Protein AF-A0A5K1C776-F1 (afdb_monomer)

Structure (mmCIF, N/CA/C/O backbone):
data_AF-A0A5K1C776-F1
#
_entry.id   AF-A0A5K1C776-F1
#
loop_
_atom_site.group_PDB
_atom_site.id
_atom_site.type_symbol
_atom_site.label_atom_id
_atom_site.label_alt_id
_atom_site.label_comp_id
_atom_site.label_asym_id
_atom_site.label_entity_id
_atom_site.label_seq_id
_atom_site.pdbx_PDB_ins_code
_atom_site.Cartn_x
_atom_site.Cartn_y
_atom_site.Cartn_z
_atom_site.occupancy
_atom_site.B_iso_or_equiv
_atom_site.auth_seq_id
_atom_site.auth_comp_id
_atom_site.auth_asym_id
_atom_site.auth_atom_id
_atom_site.pdbx_PDB_model_num
ATOM 1 N N . MET A 1 1 ? -10.148 6.622 -5.118 1.00 49.38 1 MET A N 1
ATOM 2 C CA . MET A 1 1 ? -11.096 5.834 -4.305 1.00 49.38 1 MET A CA 1
ATOM 3 C C . MET A 1 1 ? -10.811 6.193 -2.865 1.00 49.38 1 MET A C 1
ATOM 5 O O . MET A 1 1 ? -9.660 6.101 -2.469 1.00 49.38 1 MET A O 1
ATOM 9 N N . VAL A 1 2 ? -11.786 6.745 -2.152 1.00 51.12 2 VAL A N 1
ATOM 10 C CA . VAL A 1 2 ? -11.623 7.136 -0.744 1.00 51.12 2 VAL A CA 1
ATOM 11 C C . VAL A 1 2 ? -12.166 5.987 0.100 1.00 51.12 2 VAL A C 1
ATOM 13 O O . VAL A 1 2 ? -13.184 5.416 -0.289 1.00 51.12 2 VAL A O 1
ATOM 16 N N . PHE A 1 3 ? -11.492 5.634 1.201 1.00 60.88 3 PHE A N 1
ATOM 17 C CA . PHE A 1 3 ? -12.040 4.720 2.209 1.00 60.88 3 PHE A CA 1
ATOM 18 C C . PHE A 1 3 ? -13.455 5.167 2.571 1.00 60.88 3 PHE A C 1
ATOM 20 O O . PHE A 1 3 ? -13.646 6.309 2.998 1.00 60.88 3 PHE A O 1
ATOM 27 N N . ASP A 1 4 ? -14.437 4.284 2.422 1.00 61.31 4 ASP A N 1
ATOM 28 C CA . ASP A 1 4 ? -15.751 4.560 2.980 1.00 61.31 4 ASP A CA 1
ATOM 29 C C . ASP A 1 4 ? -15.738 4.242 4.479 1.00 61.31 4 ASP A C 1
ATOM 31 O O . ASP A 1 4 ? -15.121 3.265 4.930 1.00 61.31 4 ASP A O 1
ATOM 35 N N . LYS A 1 5 ? -16.382 5.096 5.273 1.00 56.44 5 LYS A N 1
ATOM 36 C CA . LYS A 1 5 ? -16.305 5.061 6.737 1.00 56.44 5 LYS A CA 1
ATOM 37 C C . LYS A 1 5 ? -17.144 3.881 7.254 1.00 56.44 5 LYS A C 1
ATOM 39 O O . LYS A 1 5 ? -18.325 4.033 7.537 1.00 56.44 5 LYS A O 1
ATOM 44 N N . GLY A 1 6 ? -16.528 2.702 7.343 1.00 65.62 6 GLY A N 1
ATOM 45 C CA . GLY A 1 6 ? -17.178 1.437 7.725 1.00 65.62 6 GLY A CA 1
ATOM 46 C C . GLY A 1 6 ? -16.629 0.191 7.019 1.00 65.62 6 GLY A C 1
ATOM 47 O O . GLY A 1 6 ? -17.038 -0.916 7.351 1.00 65.62 6 GLY A O 1
ATOM 48 N N . THR A 1 7 ? -15.710 0.363 6.068 1.00 78.75 7 THR A N 1
ATOM 49 C CA . THR A 1 7 ? -15.030 -0.736 5.364 1.00 78.75 7 THR A CA 1
ATOM 50 C C . THR A 1 7 ? -13.833 -1.226 6.185 1.00 78.75 7 THR A C 1
ATOM 52 O O . THR A 1 7 ? -13.157 -0.400 6.796 1.00 78.75 7 THR A O 1
ATOM 55 N N . SER A 1 8 ? -13.563 -2.534 6.229 1.00 89.56 8 SER A N 1
ATOM 56 C CA . SER A 1 8 ? -12.359 -3.054 6.899 1.00 89.56 8 SER A CA 1
ATOM 57 C C . SER A 1 8 ? -11.095 -2.778 6.075 1.00 89.56 8 SER A C 1
ATOM 59 O O . SER A 1 8 ? -11.164 -2.590 4.855 1.00 89.56 8 SER A O 1
ATOM 61 N N . VAL A 1 9 ? -9.920 -2.783 6.710 1.00 91.81 9 VAL A N 1
ATOM 62 C CA . VAL A 1 9 ? -8.630 -2.686 5.996 1.00 91.81 9 VAL A CA 1
ATOM 63 C C . VAL A 1 9 ? -8.488 -3.805 4.959 1.00 91.81 9 VAL A C 1
ATOM 65 O O . VAL A 1 9 ? -7.987 -3.552 3.862 1.00 91.81 9 VAL A O 1
ATOM 68 N N . VAL A 1 10 ? -8.978 -5.007 5.277 1.00 93.06 10 VAL A N 1
ATOM 69 C CA . VAL A 1 10 ? -8.993 -6.174 4.380 1.00 93.06 10 VAL A CA 1
ATOM 70 C C . VAL A 1 10 ? -9.792 -5.877 3.110 1.00 93.06 10 VAL A C 1
ATOM 72 O O . VAL A 1 10 ? -9.282 -6.049 2.003 1.00 93.06 10 VAL A O 1
ATOM 75 N N . ASP A 1 11 ? -11.027 -5.393 3.258 1.00 92.19 11 ASP A N 1
ATOM 76 C CA . ASP A 1 11 ? -11.922 -5.112 2.129 1.00 92.19 11 ASP A CA 1
ATOM 77 C C . ASP A 1 11 ? -11.371 -3.986 1.246 1.00 92.19 11 ASP A C 1
ATOM 79 O O . ASP A 1 11 ? -11.383 -4.076 0.015 1.00 92.19 11 ASP A O 1
ATOM 83 N N . TYR A 1 12 ? -10.835 -2.933 1.869 1.00 92.06 12 TYR A N 1
ATOM 84 C CA . TYR A 1 12 ? -10.211 -1.828 1.149 1.00 92.06 12 TYR A CA 1
ATOM 85 C C . TYR A 1 12 ? -8.981 -2.280 0.356 1.00 92.06 12 TYR A C 1
ATOM 87 O O . TYR A 1 12 ? -8.850 -1.954 -0.828 1.00 92.06 12 TYR A O 1
ATOM 95 N N . TYR A 1 13 ? -8.091 -3.052 0.984 1.00 93.75 13 TYR A N 1
ATOM 96 C CA . TYR A 1 13 ? -6.913 -3.586 0.311 1.00 93.75 13 TYR A CA 1
ATOM 97 C C . TYR A 1 13 ? -7.298 -4.532 -0.829 1.00 93.75 13 TYR A C 1
ATOM 99 O O . TYR A 1 13 ? -6.739 -4.436 -1.920 1.00 93.75 13 TYR A O 1
ATOM 107 N N . GLY A 1 14 ? -8.301 -5.389 -0.618 1.00 93.81 14 GLY A N 1
ATOM 108 C CA . GLY A 1 14 ? -8.837 -6.274 -1.649 1.00 93.81 14 GLY A CA 1
ATOM 109 C C . GLY A 1 14 ? -9.366 -5.510 -2.866 1.00 93.81 14 GLY A C 1
ATOM 110 O O . GLY A 1 14 ? -9.043 -5.862 -4.002 1.00 93.81 14 GLY A O 1
ATOM 111 N N . ALA A 1 15 ? -10.111 -4.423 -2.647 1.00 92.75 15 ALA A N 1
ATOM 112 C CA . ALA A 1 15 ? -10.618 -3.577 -3.727 1.00 92.75 15 ALA A CA 1
ATOM 113 C C . ALA A 1 15 ? -9.491 -2.897 -4.524 1.00 92.75 15 ALA A C 1
ATOM 115 O O . ALA A 1 15 ? -9.550 -2.842 -5.755 1.00 92.75 15 ALA A O 1
ATOM 116 N N . LEU A 1 16 ? -8.451 -2.404 -3.844 1.00 93.12 16 LEU A N 1
ATOM 117 C CA . LEU A 1 16 ? -7.270 -1.846 -4.506 1.00 93.12 16 LEU A CA 1
ATOM 118 C C . LEU A 1 16 ? -6.499 -2.904 -5.294 1.00 93.12 16 LEU A C 1
ATOM 120 O O . LEU A 1 16 ? -6.122 -2.653 -6.436 1.00 93.12 16 LEU A O 1
ATOM 124 N N . LYS A 1 17 ? -6.318 -4.094 -4.719 1.00 93.06 17 LYS A N 1
ATOM 125 C CA . LYS A 1 17 ? -5.621 -5.199 -5.372 1.00 93.06 17 LYS A CA 1
ATOM 126 C C . LYS A 1 17 ? -6.317 -5.621 -6.662 1.00 93.06 17 LYS A C 1
ATOM 128 O O . LYS A 1 17 ? -5.658 -5.693 -7.692 1.00 93.06 17 LYS A O 1
ATOM 133 N N . ALA A 1 18 ? -7.641 -5.778 -6.638 1.00 93.44 18 ALA A N 1
ATOM 134 C CA . ALA A 1 18 ? -8.424 -6.063 -7.840 1.00 93.44 18 ALA A CA 1
ATOM 135 C C . ALA A 1 1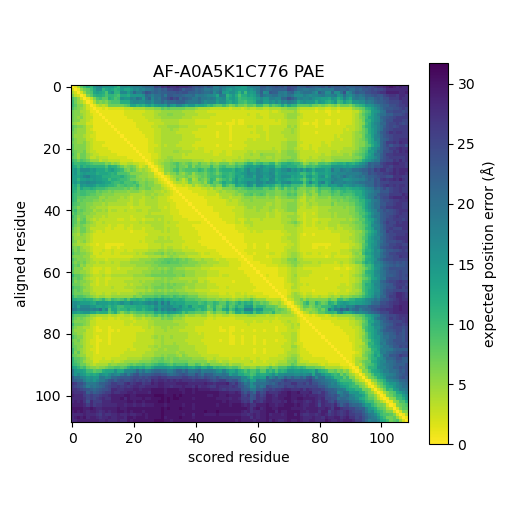8 ? -8.245 -4.983 -8.925 1.00 93.44 18 ALA A C 1
ATOM 137 O O . ALA A 1 18 ? -8.173 -5.293 -10.112 1.00 93.44 18 ALA A O 1
ATOM 138 N N . LYS A 1 19 ? -8.133 -3.706 -8.531 1.00 92.44 19 LYS A N 1
ATOM 139 C CA . LYS A 1 19 ? -7.875 -2.604 -9.471 1.00 92.44 19 LYS A CA 1
ATOM 140 C C . LYS A 1 19 ? -6.465 -2.635 -10.050 1.00 92.44 19 LYS A C 1
ATOM 142 O O . LYS A 1 19 ? -6.299 -2.343 -11.230 1.00 92.44 19 LYS A O 1
ATOM 147 N N . TRP A 1 20 ? -5.459 -2.980 -9.254 1.00 92.75 20 TRP A N 1
ATOM 148 C CA . TRP A 1 20 ? -4.098 -3.156 -9.759 1.00 92.75 20 TRP A CA 1
ATOM 149 C C . TRP A 1 20 ? -3.985 -4.360 -10.687 1.00 92.75 20 TRP A C 1
ATOM 151 O O . TRP A 1 20 ? -3.342 -4.243 -11.718 1.00 92.75 20 TRP A O 1
ATOM 161 N N . GLU A 1 21 ? -4.662 -5.467 -10.382 1.00 92.31 21 GLU A N 1
ATOM 162 C CA . GLU A 1 21 ? -4.723 -6.640 -11.262 1.00 92.31 21 GLU A CA 1
ATOM 163 C C . GLU A 1 21 ? -5.376 -6.302 -12.613 1.00 92.31 21 GLU A C 1
ATOM 165 O O . GLU A 1 21 ? -4.886 -6.726 -13.656 1.00 92.31 21 GLU A O 1
ATOM 170 N N . GLU A 1 22 ? -6.437 -5.487 -12.617 1.00 92.81 22 GLU A N 1
ATOM 171 C CA . GLU A 1 22 ? -7.063 -4.967 -13.842 1.00 92.81 22 GLU A CA 1
ATOM 172 C C . GLU A 1 22 ? -6.095 -4.075 -14.644 1.00 92.81 22 GLU A C 1
ATOM 174 O O . GLU A 1 22 ? -5.988 -4.216 -15.862 1.00 92.81 22 GLU A O 1
ATOM 179 N N . LEU A 1 23 ? -5.350 -3.186 -13.975 1.00 89.94 23 LEU A N 1
ATOM 180 C CA . LEU A 1 23 ? -4.330 -2.348 -14.620 1.00 89.94 23 LEU A CA 1
ATOM 181 C C . LEU A 1 23 ? -3.184 -3.182 -15.202 1.00 89.94 23 LEU A C 1
ATOM 183 O O . LEU A 1 23 ? -2.774 -2.945 -16.335 1.00 89.94 23 LEU A O 1
ATOM 187 N N . ASP A 1 24 ? -2.702 -4.166 -14.445 1.00 89.38 24 ASP A N 1
ATOM 188 C CA . ASP A 1 24 ? -1.628 -5.069 -14.854 1.00 89.38 24 ASP A CA 1
ATOM 189 C C . ASP A 1 24 ? -2.059 -5.922 -16.055 1.00 89.38 24 ASP A C 1
ATOM 191 O O . ASP A 1 24 ? -1.271 -6.124 -16.977 1.00 89.38 24 ASP A O 1
ATOM 195 N N . TYR A 1 25 ? -3.324 -6.355 -16.097 1.00 88.56 25 TYR A N 1
ATOM 196 C CA . TYR A 1 25 ? -3.894 -7.095 -17.226 1.00 88.56 25 TYR A CA 1
ATOM 197 C C . TYR A 1 25 ? -3.940 -6.277 -18.524 1.00 88.56 25 TYR A C 1
ATOM 199 O O . TYR A 1 25 ? -3.755 -6.830 -19.606 1.00 88.56 25 TYR A O 1
ATOM 207 N N . HIS A 1 26 ? -4.185 -4.968 -18.430 1.00 85.12 26 HIS A N 1
ATOM 208 C CA . HIS A 1 26 ? -4.256 -4.068 -19.586 1.00 85.12 26 HIS A CA 1
ATOM 209 C C . HIS A 1 26 ? -2.914 -3.406 -19.945 1.00 85.12 26 HIS A C 1
ATOM 211 O O . HIS A 1 26 ? -2.853 -2.601 -20.879 1.00 85.12 26 HIS A O 1
ATOM 217 N N . SER A 1 27 ? -1.842 -3.713 -19.213 1.00 81.88 27 SER A N 1
ATOM 218 C CA . SER A 1 27 ? -0.529 -3.101 -19.404 1.00 81.88 27 SER A CA 1
ATOM 219 C C . SER A 1 27 ? 0.271 -3.811 -20.500 1.00 81.88 27 SER A C 1
ATOM 221 O O . SER A 1 27 ? 1.095 -4.683 -20.235 1.00 81.88 27 SER A O 1
ATOM 223 N N . ASP A 1 28 ? 0.070 -3.395 -21.750 1.00 74.00 28 ASP A N 1
ATOM 224 C CA . ASP A 1 28 ? 0.849 -3.863 -22.906 1.00 74.00 28 ASP A CA 1
ATOM 225 C C . ASP A 1 28 ? 2.025 -2.917 -23.211 1.00 74.00 28 ASP A C 1
ATOM 227 O O . ASP A 1 28 ? 2.153 -2.406 -24.325 1.00 74.00 28 ASP A O 1
ATOM 231 N N . ILE A 1 29 ? 2.880 -2.620 -22.224 1.00 79.44 29 ILE A N 1
ATOM 232 C CA . ILE A 1 29 ? 4.036 -1.728 -22.433 1.00 79.44 29 ILE A CA 1
ATOM 233 C C . ILE A 1 29 ? 5.208 -2.530 -23.032 1.00 79.44 29 ILE A C 1
ATOM 235 O O . ILE A 1 29 ? 5.794 -3.363 -22.333 1.00 79.44 29 ILE A O 1
ATOM 239 N N . PRO A 1 30 ? 5.607 -2.290 -24.299 1.00 78.38 30 PRO A N 1
ATOM 240 C CA . PRO A 1 30 ? 6.785 -2.931 -24.869 1.00 78.38 30 PRO A CA 1
ATOM 241 C C . PRO A 1 30 ? 8.060 -2.308 -24.282 1.00 78.38 30 PRO A C 1
ATOM 243 O O . PRO A 1 30 ? 8.410 -1.164 -24.572 1.00 78.38 30 PRO A O 1
ATOM 246 N N . TRP A 1 31 ?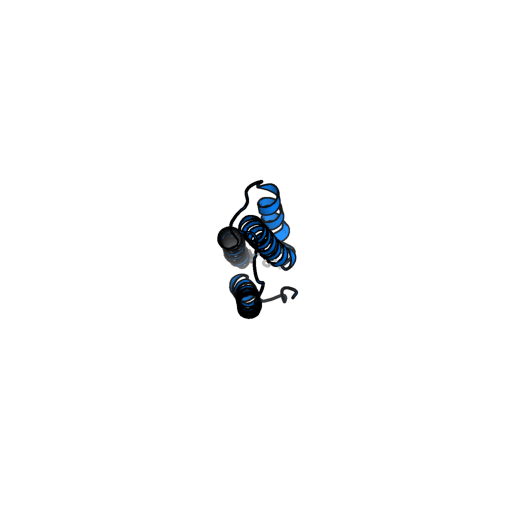 8.778 -3.074 -23.461 1.00 82.31 31 TRP A N 1
ATOM 247 C CA . TRP A 1 31 ? 10.051 -2.653 -22.874 1.00 82.31 31 TRP A CA 1
ATOM 248 C C . TRP A 1 31 ? 11.222 -2.965 -23.809 1.00 82.31 31 TRP A C 1
ATOM 250 O O . TRP A 1 31 ? 11.452 -4.115 -24.178 1.00 82.31 31 TRP A O 1
ATOM 260 N N . HIS A 1 32 ? 12.006 -1.944 -24.158 1.00 82.88 32 HIS A N 1
ATOM 261 C CA . HIS A 1 32 ? 13.237 -2.103 -24.945 1.00 82.88 32 HIS A CA 1
ATOM 262 C C . HIS A 1 32 ? 14.504 -2.184 -24.077 1.00 82.88 32 HIS A C 1
ATOM 264 O O . HIS A 1 32 ? 15.554 -2.608 -24.556 1.00 82.88 32 HIS A O 1
ATOM 270 N N . CYS A 1 33 ? 14.402 -1.792 -22.804 1.00 90.06 33 CYS A N 1
ATOM 271 C CA . CYS A 1 33 ? 15.500 -1.696 -21.851 1.00 90.06 33 CYS A CA 1
ATOM 272 C C . CYS A 1 33 ? 15.085 -2.339 -20.511 1.00 90.06 33 CYS A C 1
ATOM 274 O O . CYS A 1 33 ? 14.132 -1.864 -19.885 1.00 90.06 33 CYS A O 1
ATOM 276 N N . PRO A 1 34 ? 15.777 -3.394 -20.038 1.00 87.62 34 PRO A N 1
ATOM 277 C CA . PRO A 1 34 ? 15.464 -4.044 -18.762 1.00 87.62 34 PRO A CA 1
ATOM 278 C C . PRO A 1 34 ? 15.590 -3.116 -17.545 1.00 87.62 34 PRO A C 1
ATOM 280 O O . PRO A 1 34 ? 14.866 -3.273 -16.565 1.00 87.62 34 PRO A O 1
ATOM 283 N N . GLN A 1 35 ? 16.502 -2.141 -17.596 1.00 91.19 35 GLN A N 1
ATOM 284 C CA . GLN A 1 35 ? 16.687 -1.156 -16.530 1.00 91.19 35 GLN A CA 1
ATOM 285 C C . GLN A 1 35 ? 15.473 -0.228 -16.408 1.00 91.19 35 GLN A C 1
ATOM 287 O O . GLN A 1 35 ? 15.017 0.029 -15.295 1.00 91.19 35 GLN A O 1
ATOM 292 N N . ASP A 1 36 ? 14.917 0.219 -17.535 1.00 88.50 36 ASP A N 1
ATOM 293 C CA . ASP A 1 36 ? 13.731 1.084 -17.547 1.00 88.50 36 ASP A CA 1
ATOM 294 C C . ASP A 1 36 ? 12.497 0.323 -17.053 1.00 88.50 36 ASP A C 1
ATOM 296 O O 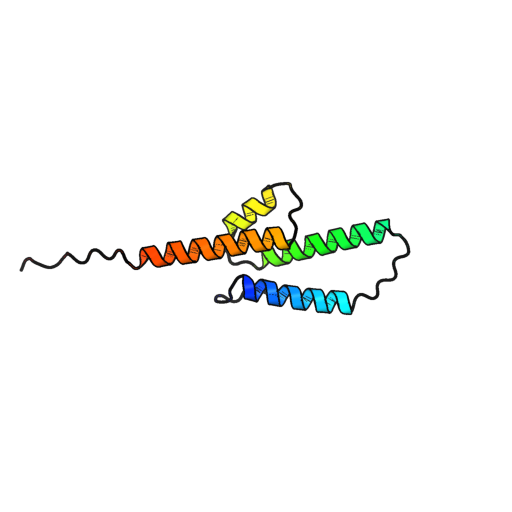. ASP A 1 36 ? 11.704 0.859 -16.280 1.00 88.50 36 ASP A O 1
ATOM 300 N N . GLN A 1 37 ? 12.384 -0.959 -17.417 1.00 88.62 37 GLN A N 1
ATOM 301 C CA . GLN A 1 37 ? 11.346 -1.843 -16.890 1.00 88.62 37 GLN A CA 1
ATOM 302 C C . GLN A 1 37 ? 11.445 -1.975 -15.364 1.00 88.62 37 GLN A C 1
ATOM 304 O O . GLN A 1 37 ? 10.441 -1.836 -14.667 1.00 88.62 37 GLN A O 1
ATOM 309 N N . ALA A 1 38 ? 12.645 -2.217 -14.827 1.00 88.75 38 ALA A N 1
ATOM 310 C CA . ALA A 1 38 ? 12.850 -2.334 -13.385 1.00 88.75 38 ALA A CA 1
ATOM 311 C C . ALA A 1 38 ? 12.522 -1.025 -12.645 1.00 88.75 38 ALA A C 1
ATOM 313 O O . ALA A 1 38 ? 11.893 -1.059 -11.587 1.00 88.75 38 ALA A O 1
ATOM 314 N N . LEU A 1 39 ? 12.899 0.125 -13.215 1.00 89.06 39 LEU A N 1
ATOM 315 C CA . LEU A 1 39 ? 12.574 1.435 -12.652 1.00 89.06 39 LEU A CA 1
ATOM 316 C C . LEU A 1 39 ? 11.062 1.684 -12.641 1.00 89.06 39 LEU A C 1
ATOM 318 O O . LEU A 1 39 ? 10.530 2.131 -11.627 1.00 89.06 39 LEU A O 1
ATOM 322 N N . HIS A 1 40 ? 10.368 1.360 -13.733 1.00 88.62 40 HIS A N 1
ATOM 323 C CA . HIS A 1 40 ? 8.917 1.492 -13.813 1.00 88.62 40 HIS A CA 1
ATOM 324 C C . HIS A 1 40 ? 8.208 0.595 -12.794 1.00 88.62 40 HIS A C 1
ATOM 326 O O . HIS A 1 40 ? 7.328 1.059 -12.078 1.00 88.62 40 HIS A O 1
ATOM 332 N N . VAL A 1 41 ? 8.618 -0.672 -12.670 1.00 87.44 41 VAL A N 1
ATOM 333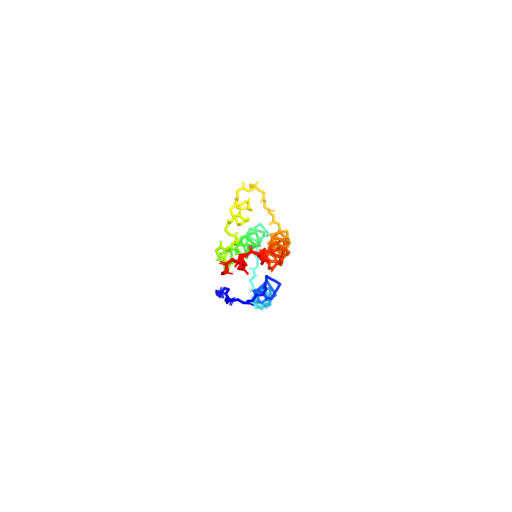 C CA . VAL A 1 41 ? 8.063 -1.590 -11.661 1.00 87.44 41 VAL A CA 1
ATOM 334 C C . VAL A 1 41 ? 8.274 -1.043 -10.247 1.00 87.44 41 VAL A C 1
ATOM 336 O O . VAL A 1 41 ? 7.351 -1.086 -9.436 1.00 87.44 41 VAL A O 1
ATOM 339 N N . ALA A 1 42 ? 9.448 -0.479 -9.952 1.00 88.06 42 ALA A N 1
ATOM 340 C CA . ALA A 1 42 ? 9.720 0.140 -8.656 1.00 88.06 42 ALA A CA 1
ATOM 341 C C . ALA A 1 42 ? 8.844 1.382 -8.397 1.00 88.06 42 ALA A C 1
ATOM 343 O O . ALA A 1 42 ? 8.346 1.558 -7.285 1.00 88.06 42 ALA A O 1
ATOM 344 N N . GLN A 1 43 ? 8.625 2.224 -9.410 1.00 88.50 43 GLN A N 1
ATOM 345 C CA . GLN A 1 43 ? 7.750 3.398 -9.314 1.00 88.50 43 GLN A CA 1
ATOM 346 C C . GLN A 1 43 ? 6.285 3.007 -9.124 1.00 88.50 43 GLN A C 1
ATOM 348 O O . GLN A 1 43 ? 5.623 3.540 -8.238 1.00 88.50 43 GLN A O 1
ATOM 353 N N . GLU A 1 44 ? 5.788 2.046 -9.900 1.00 89.69 44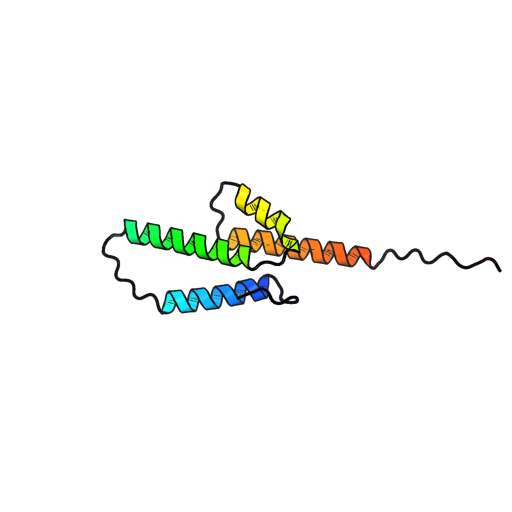 GLU A N 1
ATOM 354 C CA . GLU A 1 44 ? 4.429 1.527 -9.756 1.00 89.69 44 GLU A CA 1
ATOM 355 C C . GLU A 1 44 ? 4.212 0.936 -8.372 1.00 89.69 44 GLU A C 1
ATOM 357 O O . GLU A 1 44 ? 3.224 1.233 -7.704 1.00 89.69 44 GLU A O 1
ATOM 362 N N . TRP A 1 45 ? 5.180 0.166 -7.892 1.00 89.00 45 TRP A N 1
ATOM 363 C CA . TRP A 1 45 ? 5.152 -0.357 -6.541 1.00 89.00 45 TRP A CA 1
ATOM 364 C C . TRP A 1 45 ? 5.072 0.769 -5.491 1.00 89.00 45 TRP A C 1
ATOM 366 O O . TRP A 1 45 ? 4.216 0.717 -4.604 1.00 89.00 45 TRP A O 1
ATOM 376 N N . GLN A 1 46 ? 5.883 1.828 -5.624 1.00 89.00 46 GLN A N 1
ATOM 377 C CA . GLN A 1 46 ? 5.841 2.977 -4.710 1.00 89.00 46 GLN A CA 1
ATOM 378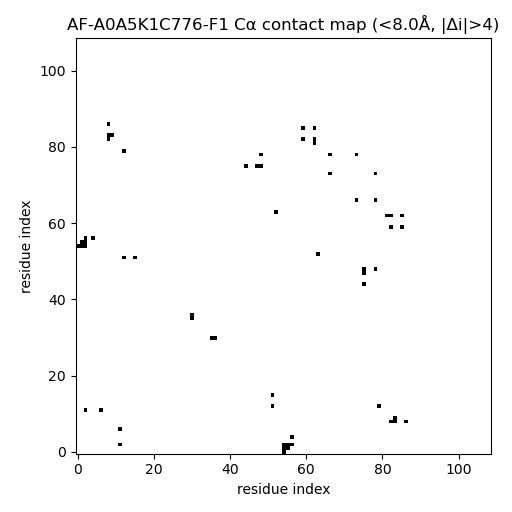 C C . GLN A 1 46 ? 4.472 3.661 -4.767 1.00 89.00 46 GLN A C 1
ATOM 380 O O . GLN A 1 46 ? 3.872 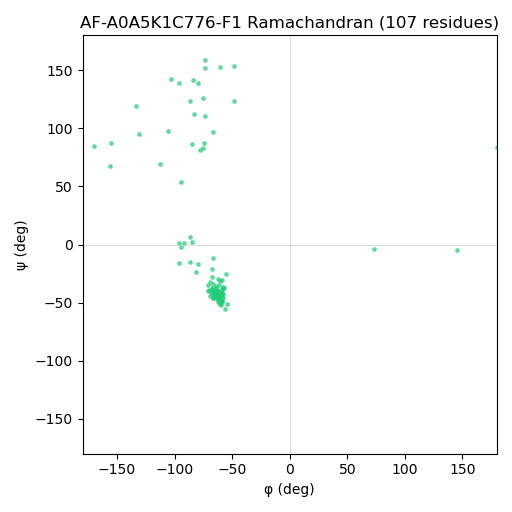3.938 -3.727 1.00 89.00 46 GLN A O 1
ATOM 385 N N . ASN A 1 47 ? 3.939 3.872 -5.971 1.00 90.81 47 ASN A N 1
ATOM 386 C CA . ASN A 1 47 ? 2.626 4.468 -6.189 1.00 90.81 47 ASN A CA 1
ATOM 387 C C . ASN A 1 47 ? 1.520 3.664 -5.497 1.00 90.81 47 ASN A C 1
ATOM 389 O O . ASN A 1 47 ? 0.660 4.255 -4.844 1.00 90.81 47 ASN A O 1
ATOM 393 N N . ARG A 1 48 ? 1.550 2.327 -5.573 1.00 92.75 48 ARG A N 1
ATOM 394 C CA . ARG A 1 48 ? 0.566 1.458 -4.904 1.00 92.75 48 ARG A CA 1
ATOM 395 C C . ARG A 1 48 ? 0.613 1.611 -3.383 1.00 92.75 48 ARG A C 1
ATOM 397 O O . ARG A 1 48 ? -0.441 1.759 -2.764 1.00 92.75 48 ARG A O 1
ATOM 404 N N . VAL A 1 49 ? 1.809 1.661 -2.790 1.00 92.12 49 VAL A N 1
ATOM 405 C CA . VAL A 1 49 ? 1.989 1.907 -1.347 1.00 92.12 49 VAL A CA 1
ATOM 406 C C . VAL A 1 49 ? 1.444 3.279 -0.948 1.00 92.12 49 VAL A C 1
ATOM 408 O O . VAL A 1 49 ? 0.658 3.381 -0.004 1.00 92.12 49 VAL A O 1
ATOM 411 N N . PHE A 1 50 ? 1.804 4.336 -1.681 1.00 89.94 50 PHE A N 1
ATOM 412 C CA . PHE A 1 50 ? 1.312 5.684 -1.396 1.00 89.94 50 PHE A CA 1
ATOM 413 C C . PHE A 1 50 ? -0.206 5.785 -1.536 1.00 89.94 50 PHE A C 1
ATOM 415 O O . PHE A 1 50 ? -0.851 6.363 -0.665 1.00 89.94 50 PHE A O 1
ATOM 422 N N . LEU A 1 51 ? -0.792 5.203 -2.585 1.00 91.81 51 LEU A N 1
ATOM 423 C CA . LEU A 1 51 ? -2.241 5.183 -2.790 1.00 91.81 51 LEU A CA 1
ATOM 424 C C . LEU A 1 51 ? -2.960 4.434 -1.668 1.00 91.81 51 LEU A C 1
ATOM 426 O O . LEU A 1 51 ? -3.959 4.938 -1.149 1.00 91.81 51 LEU A O 1
ATOM 430 N N . PHE A 1 52 ? -2.434 3.276 -1.257 1.00 92.62 52 PHE A N 1
ATOM 431 C CA . PHE A 1 52 ? -2.968 2.522 -0.128 1.00 92.62 52 PHE A CA 1
ATOM 432 C C . PHE A 1 52 ? -2.992 3.386 1.137 1.00 92.62 52 PHE A C 1
ATOM 434 O O . PHE A 1 52 ? -4.068 3.610 1.689 1.00 92.62 52 PHE A O 1
ATOM 441 N N . LEU A 1 53 ? -1.842 3.947 1.532 1.00 92.06 53 LEU A N 1
ATOM 442 C CA . LEU A 1 53 ? -1.685 4.767 2.740 1.00 92.06 53 LEU A CA 1
ATOM 443 C C . LEU A 1 53 ? -2.484 6.080 2.706 1.00 92.06 53 LEU A C 1
ATOM 445 O O . LEU A 1 53 ? -3.034 6.504 3.729 1.00 92.06 53 LEU A O 1
ATOM 449 N N . ALA A 1 54 ? -2.542 6.745 1.551 1.00 90.38 54 ALA A N 1
ATOM 450 C CA . ALA A 1 54 ? -3.257 8.008 1.375 1.00 90.38 54 ALA A CA 1
ATOM 451 C C . ALA A 1 54 ? -4.768 7.830 1.522 1.00 90.38 54 ALA A C 1
ATOM 453 O O . ALA A 1 54 ? -5.445 8.720 2.034 1.00 90.38 54 ALA A O 1
ATOM 454 N N . GLY A 1 55 ? -5.290 6.680 1.098 1.00 90.31 55 GLY A N 1
ATOM 455 C CA . GLY A 1 55 ? -6.700 6.375 1.249 1.00 90.31 55 GLY A CA 1
ATOM 456 C C . GLY A 1 55 ? -7.076 5.790 2.606 1.00 90.31 55 GLY A C 1
ATOM 457 O O . GLY A 1 55 ? -8.244 5.503 2.766 1.00 90.31 55 GLY A O 1
ATOM 458 N N . LEU A 1 56 ? -6.174 5.626 3.584 1.00 90.75 56 LEU A N 1
ATOM 459 C CA . LEU A 1 56 ? -6.550 5.187 4.939 1.00 90.75 56 LEU A CA 1
ATOM 460 C C . LEU A 1 56 ? -7.245 6.297 5.747 1.00 90.75 56 LEU A C 1
ATOM 462 O O . LEU A 1 56 ? -6.948 7.485 5.602 1.00 90.75 56 LEU A O 1
ATOM 466 N N . ASN A 1 57 ? -8.115 5.895 6.681 1.00 89.56 57 ASN A N 1
ATOM 467 C CA . ASN A 1 57 ? -8.755 6.807 7.635 1.00 89.56 57 ASN A CA 1
ATOM 468 C C . ASN A 1 57 ? -7.733 7.534 8.531 1.00 89.56 57 ASN A C 1
ATOM 470 O O . ASN A 1 57 ? -6.680 6.989 8.863 1.00 89.56 57 ASN A O 1
ATOM 474 N N . TYR A 1 58 ? -8.089 8.735 9.015 1.00 89.06 58 TYR A N 1
ATOM 475 C CA . TYR A 1 58 ? -7.234 9.557 9.896 1.00 89.06 58 TYR A CA 1
ATOM 476 C C . TYR A 1 58 ? -6.781 8.826 11.169 1.00 89.06 58 TYR A C 1
ATOM 478 O O . TYR A 1 58 ? -5.749 9.147 11.752 1.00 89.06 58 TYR A O 1
ATOM 486 N N . GLU A 1 59 ? -7.551 7.833 11.608 1.00 90.12 59 GLU A N 1
ATOM 487 C CA . GLU A 1 59 ? -7.241 7.008 12.768 1.00 90.12 59 GLU A CA 1
ATOM 488 C C . GLU A 1 59 ? -5.902 6.275 12.606 1.00 90.12 59 GLU A C 1
ATOM 490 O O . GLU A 1 59 ? -5.192 6.090 13.593 1.00 90.12 59 GLU A O 1
ATOM 495 N N . PHE A 1 60 ? -5.511 5.944 11.374 1.00 91.75 60 PHE A N 1
ATOM 496 C CA . PHE A 1 60 ? -4.252 5.279 11.045 1.00 91.75 60 PHE A CA 1
ATOM 497 C C . PHE A 1 60 ? -3.075 6.249 10.840 1.00 91.75 60 PHE A C 1
ATOM 499 O O . PHE A 1 60 ? -1.988 5.808 10.475 1.00 91.75 60 PHE A O 1
ATOM 506 N N . GLU A 1 61 ? -3.232 7.553 11.101 1.00 92.06 61 GLU A N 1
ATOM 507 C CA . GLU A 1 61 ? -2.174 8.542 10.831 1.00 92.06 61 GLU A CA 1
ATOM 508 C C . GLU A 1 61 ? -0.854 8.235 11.561 1.00 92.06 61 GLU A C 1
ATOM 510 O O . GLU A 1 61 ? 0.236 8.417 11.015 1.00 92.06 61 GLU A O 1
ATOM 515 N N . GLY A 1 62 ? -0.939 7.710 12.788 1.00 92.44 62 GLY A N 1
ATOM 516 C CA . GLY A 1 62 ? 0.244 7.334 13.566 1.00 92.44 62 GLY A CA 1
ATOM 517 C C . GLY A 1 62 ? 1.068 6.235 12.892 1.00 92.44 62 GLY A C 1
ATOM 518 O O . GLY A 1 62 ? 2.273 6.393 12.705 1.00 92.44 62 GLY A O 1
ATOM 519 N N . VAL A 1 63 ? 0.412 5.147 12.474 1.00 91.62 63 VAL A N 1
ATOM 520 C CA . VAL A 1 63 ? 1.085 4.027 11.799 1.00 91.62 63 VAL A CA 1
ATOM 521 C C . VAL A 1 63 ? 1.538 4.418 10.388 1.00 91.62 63 VAL A C 1
ATOM 523 O O . VAL A 1 63 ? 2.641 4.060 9.985 1.00 91.62 63 VAL A O 1
ATOM 526 N N . ARG A 1 64 ? 0.770 5.255 9.676 1.00 92.19 64 ARG A N 1
ATOM 527 C CA . ARG A 1 64 ? 1.177 5.824 8.382 1.00 92.19 64 ARG A CA 1
ATOM 528 C C . ARG A 1 64 ? 2.469 6.626 8.505 1.00 92.19 64 ARG A C 1
ATOM 530 O O . ARG A 1 64 ? 3.403 6.405 7.741 1.00 92.19 64 ARG A O 1
ATOM 537 N N . SER A 1 65 ? 2.544 7.512 9.495 1.00 91.62 65 SER A N 1
ATOM 538 C CA . SER A 1 65 ? 3.746 8.307 9.759 1.00 91.62 65 SER A CA 1
ATOM 539 C C . SER A 1 65 ? 4.938 7.422 10.123 1.00 91.62 65 SER A C 1
ATOM 541 O O . SER A 1 65 ? 6.048 7.683 9.673 1.00 91.62 65 SER A O 1
ATOM 543 N N . GLN A 1 66 ? 4.733 6.364 10.908 1.00 91.06 66 GLN A N 1
ATOM 544 C CA . GLN A 1 66 ? 5.805 5.432 11.259 1.00 91.06 66 GLN A CA 1
ATOM 545 C C . GLN A 1 66 ? 6.357 4.698 10.031 1.00 91.06 66 GLN A C 1
ATOM 547 O O . GLN A 1 66 ? 7.571 4.618 9.874 1.00 91.06 66 GLN A O 1
ATOM 552 N N . ILE A 1 67 ? 5.478 4.202 9.157 1.00 90.25 67 ILE A N 1
ATOM 553 C CA . ILE A 1 67 ? 5.864 3.507 7.922 1.00 90.25 67 ILE A CA 1
ATOM 554 C C . ILE A 1 67 ? 6.638 4.449 6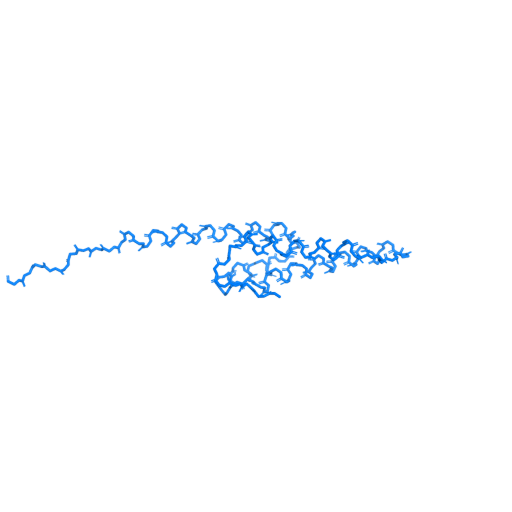.995 1.00 90.25 67 ILE A C 1
ATOM 556 O O . ILE A 1 67 ? 7.693 4.082 6.497 1.00 90.25 67 ILE A O 1
ATOM 560 N N . LEU A 1 68 ? 6.167 5.685 6.807 1.00 87.38 68 LEU A N 1
ATOM 561 C CA . LEU A 1 68 ? 6.838 6.657 5.935 1.00 87.38 68 LEU A CA 1
ATOM 562 C C . LEU A 1 68 ? 8.202 7.117 6.474 1.00 87.38 68 LEU A C 1
ATOM 564 O O . LEU A 1 68 ? 9.077 7.483 5.694 1.00 87.38 68 LEU A O 1
ATOM 568 N N . ASN A 1 69 ? 8.392 7.094 7.796 1.00 88.75 69 ASN A N 1
ATOM 569 C CA . ASN A 1 69 ? 9.640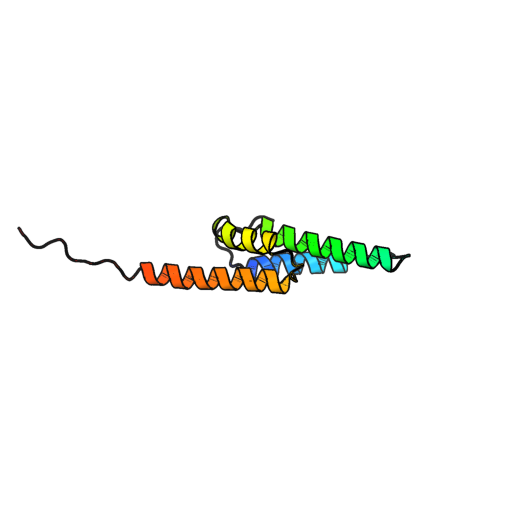 7.497 8.446 1.00 88.75 69 ASN A CA 1
ATOM 570 C C . ASN A 1 69 ? 10.604 6.328 8.720 1.00 88.75 69 ASN A C 1
ATOM 572 O O . ASN A 1 69 ? 11.695 6.571 9.233 1.00 88.75 69 ASN A O 1
ATOM 576 N N . SER A 1 70 ? 10.239 5.077 8.412 1.00 84.00 70 SER A N 1
ATOM 577 C CA . SER A 1 70 ? 11.085 3.904 8.696 1.00 84.00 70 SER A CA 1
ATOM 578 C C . SER A 1 70 ? 12.370 3.874 7.859 1.00 84.00 70 SER A C 1
ATOM 580 O O . SER A 1 70 ? 13.335 3.222 8.245 1.00 84.00 70 SER A O 1
ATOM 582 N N . GLY A 1 71 ? 12.402 4.591 6.729 1.00 70.00 71 GLY A N 1
ATOM 583 C CA . GLY A 1 71 ? 13.556 4.665 5.828 1.00 70.00 71 GLY A CA 1
ATOM 584 C C . GLY A 1 71 ? 13.796 3.401 4.996 1.00 70.00 71 GLY A C 1
ATOM 585 O O . GLY A 1 71 ? 14.669 3.409 4.130 1.00 70.00 71 GLY A O 1
ATOM 586 N N . GLU A 1 72 ? 13.017 2.339 5.214 1.00 72.25 72 GLU A N 1
ATOM 587 C CA . GLU A 1 72 ? 13.091 1.088 4.464 1.00 72.25 72 GLU A CA 1
ATOM 588 C C . GLU A 1 72 ? 11.949 0.988 3.448 1.00 72.25 72 GLU A C 1
ATOM 590 O O . GLU A 1 72 ? 10.811 1.387 3.700 1.00 72.25 72 GLU A O 1
ATOM 595 N N . VAL A 1 73 ? 12.253 0.420 2.280 1.00 62.00 73 VAL A N 1
ATOM 596 C CA . VAL A 1 73 ? 11.268 0.110 1.238 1.00 62.00 73 VAL A CA 1
ATOM 597 C C . VAL A 1 73 ? 10.487 -1.134 1.683 1.00 62.00 73 VAL A C 1
ATOM 599 O O . VAL A 1 73 ? 10.846 -2.255 1.337 1.00 62.00 73 VAL A O 1
ATOM 602 N N . SER A 1 74 ? 9.463 -0.952 2.520 1.00 78.25 74 SER A N 1
ATOM 603 C CA . SER A 1 74 ? 8.607 -2.047 3.006 1.00 78.25 74 SER A CA 1
ATOM 604 C C . SER A 1 74 ? 7.631 -2.497 1.924 1.00 78.25 74 SER A C 1
ATOM 606 O O . SER A 1 74 ? 6.899 -1.637 1.438 1.00 78.25 74 SER A O 1
ATOM 608 N N . SER A 1 75 ? 7.596 -3.802 1.584 1.00 87.25 75 SER A N 1
ATOM 609 C CA . SER A 1 75 ? 6.675 -4.393 0.585 1.00 87.25 75 SER A CA 1
ATOM 610 C C . SER A 1 75 ? 5.227 -3.950 0.824 1.00 87.25 75 SER A C 1
ATOM 612 O O . SER A 1 75 ? 4.842 -3.630 1.951 1.00 87.25 75 SER A O 1
ATOM 614 N N . ILE A 1 76 ? 4.394 -3.935 -0.218 1.00 90.25 76 ILE A N 1
ATOM 615 C CA . ILE A 1 76 ? 2.993 -3.548 -0.036 1.00 90.25 76 ILE A CA 1
ATOM 616 C C . ILE A 1 76 ? 2.263 -4.514 0.906 1.00 90.25 76 ILE A C 1
ATOM 618 O O . ILE A 1 76 ? 1.395 -4.095 1.669 1.00 90.25 76 ILE A O 1
ATOM 622 N N . GLU A 1 77 ? 2.684 -5.778 0.928 1.00 91.50 77 GLU A N 1
ATOM 623 C CA . GLU A 1 77 ? 2.233 -6.805 1.859 1.00 91.50 77 GLU A CA 1
ATOM 624 C C . GLU A 1 77 ? 2.666 -6.521 3.306 1.00 91.50 77 GLU A C 1
ATOM 626 O O . GLU A 1 77 ? 1.874 -6.718 4.233 1.00 91.50 77 GLU A O 1
ATOM 631 N N . ASP A 1 78 ? 3.887 -6.023 3.519 1.00 91.62 78 ASP A N 1
ATOM 632 C CA . ASP A 1 78 ? 4.373 -5.621 4.847 1.00 91.62 78 ASP A CA 1
ATOM 633 C C . ASP A 1 78 ? 3.595 -4.413 5.368 1.00 91.62 78 ASP A C 1
ATOM 635 O O . ASP A 1 78 ? 3.152 -4.392 6.521 1.00 91.62 78 ASP A O 1
ATOM 639 N N . VAL A 1 79 ? 3.392 -3.421 4.497 1.00 93.12 79 VAL A N 1
ATOM 640 C CA . VAL A 1 79 ? 2.599 -2.225 4.790 1.00 93.12 79 VAL A CA 1
ATOM 641 C C . VAL A 1 79 ? 1.168 -2.634 5.135 1.00 93.12 79 VAL A C 1
ATOM 643 O O . VAL A 1 79 ? 0.670 -2.251 6.192 1.00 93.12 79 VAL A O 1
ATOM 646 N N . TYR A 1 80 ? 0.529 -3.473 4.315 1.00 94.50 80 TYR A N 1
ATOM 647 C CA . TYR A 1 80 ? -0.797 -4.030 4.589 1.00 94.50 80 TYR A CA 1
ATOM 648 C C . TYR A 1 80 ? -0.855 -4.731 5.952 1.00 94.50 80 TYR A C 1
ATOM 650 O O . TYR A 1 80 ? -1.695 -4.390 6.785 1.00 94.50 80 TYR A O 1
ATOM 658 N N . SER A 1 81 ? 0.084 -5.641 6.222 1.00 93.50 81 SER A N 1
ATOM 659 C CA . SER A 1 81 ? 0.133 -6.408 7.473 1.00 93.50 81 SER A CA 1
ATOM 660 C C . SER A 1 81 ? 0.295 -5.507 8.700 1.00 93.50 81 SER A C 1
ATOM 662 O O . SER A 1 81 ? -0.222 -5.807 9.776 1.00 93.50 81 SER A O 1
ATOM 664 N N . CYS A 1 82 ? 1.031 -4.401 8.571 1.00 93.38 82 CYS A N 1
ATOM 665 C CA . CYS A 1 82 ? 1.192 -3.417 9.637 1.00 93.38 82 CYS A CA 1
ATOM 666 C C . CYS A 1 82 ? -0.131 -2.697 9.942 1.00 93.38 82 CYS A C 1
ATOM 668 O O . CYS A 1 82 ? -0.523 -2.582 11.106 1.00 93.38 82 CYS A O 1
ATOM 670 N N . ILE A 1 83 ? -0.844 -2.266 8.899 1.00 93.94 83 ILE A N 1
ATOM 671 C CA . ILE A 1 83 ? -2.128 -1.569 9.031 1.00 93.94 83 ILE A CA 1
ATOM 672 C C . ILE A 1 83 ? -3.226 -2.507 9.555 1.00 93.94 83 ILE A C 1
ATOM 674 O O . ILE A 1 83 ? -3.974 -2.119 10.450 1.00 93.94 83 ILE A O 1
ATOM 678 N N . GLU A 1 84 ? -3.291 -3.749 9.071 1.00 94.62 84 GLU A N 1
ATOM 679 C CA . GLU A 1 84 ? -4.246 -4.762 9.543 1.00 94.62 84 GLU A CA 1
ATOM 680 C C . GLU A 1 84 ? -4.034 -5.074 11.034 1.00 94.62 84 GLU A C 1
ATOM 682 O O . GLU A 1 84 ? -4.981 -5.068 11.820 1.00 94.62 84 GLU A O 1
ATOM 687 N N . LYS A 1 85 ? -2.780 -5.254 11.473 1.00 93.25 85 LYS A N 1
ATOM 688 C CA . LYS A 1 85 ? -2.460 -5.438 12.901 1.00 93.25 85 LYS A CA 1
ATOM 689 C C . LYS A 1 85 ? -2.913 -4.255 13.753 1.00 93.25 85 LYS A C 1
ATOM 691 O O . LYS A 1 85 ? -3.417 -4.453 14.860 1.00 93.25 85 LYS A O 1
ATOM 696 N N . GLU A 1 86 ? -2.736 -3.034 13.257 1.00 93.69 86 GLU A N 1
ATOM 697 C CA . GLU A 1 86 ? -3.179 -1.826 13.951 1.00 93.69 86 GLU A CA 1
ATOM 698 C C . GLU A 1 86 ? -4.711 -1.733 14.028 1.00 93.69 86 GLU A C 1
ATOM 700 O O . GLU A 1 86 ? -5.246 -1.338 15.068 1.00 93.69 86 GLU A O 1
ATOM 705 N N . GLU A 1 87 ? -5.427 -2.144 12.979 1.00 93.38 87 GLU A N 1
ATOM 706 C CA . GLU A 1 87 ? -6.889 -2.259 12.994 1.00 93.38 87 GLU A CA 1
ATOM 707 C C . GLU A 1 87 ? -7.347 -3.253 14.072 1.00 93.38 87 GLU A C 1
ATOM 709 O O . GLU A 1 87 ? -8.136 -2.891 14.948 1.00 93.38 87 GLU A O 1
ATOM 714 N N . GLN A 1 88 ? -6.780 -4.464 14.096 1.00 92.19 88 GLN A N 1
ATOM 715 C CA . GLN A 1 88 ? -7.118 -5.486 15.095 1.00 92.19 88 GLN A CA 1
ATOM 716 C C . GLN A 1 88 ? -6.838 -5.013 16.529 1.00 92.19 88 GLN A C 1
ATOM 718 O O . GLN A 1 88 ? -7.669 -5.175 17.426 1.00 92.19 88 GLN A O 1
ATOM 723 N N . ARG A 1 89 ? -5.699 -4.346 16.757 1.00 92.88 89 ARG A N 1
ATOM 724 C CA . ARG A 1 89 ? -5.354 -3.768 18.066 1.00 92.88 89 ARG A CA 1
ATOM 725 C C . ARG A 1 89 ? -6.400 -2.748 18.536 1.00 92.88 89 ARG A C 1
ATOM 727 O O . ARG A 1 89 ? -6.712 -2.678 19.731 1.00 92.88 89 ARG A O 1
ATOM 734 N N . ARG A 1 90 ? -6.941 -1.942 17.619 1.00 89.00 90 ARG A N 1
ATOM 735 C CA . ARG A 1 90 ? -7.972 -0.935 17.921 1.00 89.00 90 ARG A CA 1
ATOM 736 C C . ARG A 1 90 ? -9.317 -1.558 18.247 1.00 89.00 90 ARG A C 1
ATOM 738 O O . ARG A 1 90 ? -9.960 -1.084 19.182 1.00 89.00 90 ARG A O 1
ATOM 745 N N . LEU A 1 91 ? -9.709 -2.614 17.536 1.00 87.38 91 LEU A N 1
ATOM 746 C CA . LEU A 1 91 ? -10.944 -3.350 17.815 1.00 87.38 91 LEU A CA 1
ATOM 747 C C . LEU A 1 91 ? -10.934 -3.904 19.248 1.00 87.38 91 LEU A C 1
ATOM 749 O O . LEU A 1 91 ? -11.832 -3.587 20.028 1.00 87.38 91 LEU A O 1
ATOM 753 N N . VAL A 1 92 ? -9.844 -4.573 19.645 1.00 84.81 92 VAL A N 1
ATOM 754 C CA . VAL A 1 92 ? -9.663 -5.101 21.013 1.00 84.81 92 VAL A CA 1
ATOM 755 C C . VAL A 1 92 ? -9.684 -3.983 22.067 1.00 84.81 92 VAL A C 1
ATOM 757 O O . VAL A 1 92 ? -10.317 -4.105 23.115 1.00 84.81 92 VAL A O 1
ATOM 760 N N . THR A 1 93 ? -9.023 -2.852 21.795 1.00 77.56 93 THR A N 1
ATOM 761 C CA . THR A 1 93 ? -8.961 -1.724 22.746 1.00 77.56 93 THR A CA 1
ATOM 762 C C . THR A 1 93 ? -10.316 -1.016 22.911 1.00 77.56 93 THR A C 1
ATOM 764 O O . THR A 1 93 ? -10.617 -0.502 23.990 1.00 77.56 93 THR A O 1
ATOM 767 N N . ASN A 1 94 ? -11.143 -0.966 21.864 1.00 64.31 94 ASN A N 1
ATOM 768 C CA . ASN A 1 94 ? -12.477 -0.357 21.918 1.00 64.31 94 ASN A CA 1
ATOM 769 C C . ASN A 1 94 ? -13.542 -1.289 22.518 1.00 64.31 94 ASN A C 1
ATOM 771 O O . ASN A 1 94 ? -14.541 -0.804 23.051 1.00 64.31 94 ASN A O 1
ATOM 775 N N . GLU A 1 95 ? -13.341 -2.604 22.477 1.00 58.09 95 GLU A N 1
ATOM 776 C CA . GLU A 1 95 ? -14.185 -3.578 23.176 1.00 58.09 95 GLU A CA 1
ATOM 777 C C . GLU A 1 95 ? -14.015 -3.489 24.697 1.00 58.09 95 GLU A C 1
ATOM 779 O O . GLU A 1 95 ? -15.010 -3.344 25.403 1.00 58.09 95 GLU A O 1
ATOM 784 N N . GLY A 1 96 ? -12.780 -3.384 25.200 1.00 47.41 96 GLY A N 1
ATOM 785 C CA . GLY A 1 96 ? -12.511 -3.270 26.643 1.00 47.41 96 GLY A CA 1
ATOM 786 C C . GLY A 1 96 ? -12.992 -1.974 27.319 1.00 47.41 96 GLY A C 1
ATOM 787 O O . GLY A 1 96 ? -13.018 -1.891 28.545 1.00 47.41 96 GLY A O 1
ATOM 788 N N . LYS A 1 97 ? -13.395 -0.948 26.554 1.00 47.09 97 LYS A N 1
ATOM 789 C CA . LYS A 1 97 ? -13.964 0.303 27.098 1.00 47.09 97 LYS A CA 1
ATOM 790 C C . LYS A 1 97 ? -15.475 0.244 27.328 1.00 47.09 97 LYS A C 1
ATOM 792 O O . LYS A 1 97 ? -16.002 1.112 28.019 1.00 47.09 97 LYS A O 1
ATOM 797 N N . ARG A 1 98 ? -16.178 -0.742 26.760 1.00 48.12 98 ARG A N 1
ATOM 798 C CA . ARG A 1 98 ? -17.631 -0.903 26.948 1.00 48.12 98 ARG A CA 1
ATOM 799 C C . ARG A 1 98 ? -17.991 -1.570 28.281 1.00 48.12 98 ARG A C 1
ATOM 801 O O . ARG A 1 98 ? -19.115 -1.396 28.741 1.00 48.12 98 ARG A O 1
ATOM 808 N N . ASP A 1 99 ? -17.025 -2.217 28.934 1.00 49.78 99 ASP A N 1
ATOM 809 C CA . ASP A 1 99 ? -17.234 -2.978 30.175 1.00 49.78 99 ASP A CA 1
ATOM 810 C C . ASP A 1 99 ? -16.914 -2.197 31.464 1.00 49.78 99 ASP A C 1
ATOM 812 O O . ASP A 1 99 ? -17.060 -2.719 32.568 1.00 49.78 99 ASP A O 1
ATOM 816 N N . LEU A 1 100 ? -16.515 -0.924 31.362 1.00 54.81 100 LEU A N 1
ATOM 817 C CA . LEU A 1 100 ? -16.246 -0.061 32.517 1.00 54.81 100 LEU A CA 1
ATOM 818 C C . LEU A 1 100 ? -17.269 1.075 32.601 1.00 54.81 100 LEU A C 1
ATOM 820 O O . LEU A 1 100 ? -16.941 2.248 32.437 1.00 54.81 100 LEU A O 1
ATOM 824 N N . VAL A 1 101 ? -18.516 0.725 32.916 1.00 51.72 101 VAL A N 1
ATOM 825 C CA . VAL A 1 101 ? -19.456 1.654 33.560 1.00 51.72 101 VAL A CA 1
ATOM 826 C C . VAL A 1 101 ? -19.580 1.238 35.028 1.00 51.72 101 VAL A C 1
ATOM 828 O O . VAL A 1 101 ? -20.347 0.322 35.329 1.00 51.72 101 VAL A O 1
ATOM 831 N N . PRO A 1 102 ? -18.852 1.865 35.976 1.00 45.72 102 PRO A N 1
ATOM 832 C CA . PRO A 1 102 ? -19.124 1.687 37.396 1.00 45.72 102 PRO A CA 1
ATOM 833 C C . PRO A 1 102 ? -20.491 2.295 37.724 1.00 45.72 102 PRO A C 1
ATOM 835 O O . PRO A 1 102 ? -20.650 3.499 37.916 1.00 45.72 102 PRO A O 1
ATOM 838 N N . TYR A 1 103 ? -21.506 1.439 37.748 1.00 46.47 103 TYR A N 1
ATOM 839 C CA . TYR A 1 103 ? -22.856 1.774 38.171 1.00 46.47 103 TYR A CA 1
ATOM 840 C C . TYR A 1 103 ? -22.893 1.806 39.703 1.00 46.47 103 TYR A C 1
ATOM 842 O O . TYR A 1 103 ? -23.277 0.823 40.328 1.00 46.47 103 TYR A O 1
ATOM 850 N N . HIS A 1 104 ? -22.469 2.906 40.333 1.00 52.34 104 HIS A N 1
ATOM 851 C CA . HIS A 1 104 ? -22.917 3.177 41.701 1.00 52.34 104 HIS A CA 1
ATOM 852 C C . HIS A 1 104 ? -22.864 4.655 42.110 1.00 52.34 104 HIS A C 1
ATOM 854 O O . HIS A 1 104 ? -22.167 5.035 43.043 1.00 52.34 104 HIS A O 1
ATOM 860 N N . GLU A 1 105 ? -23.710 5.481 41.501 1.00 53.28 105 GLU A N 1
ATOM 861 C CA . GLU A 1 105 ? -24.259 6.648 42.197 1.00 53.28 105 GLU A CA 1
ATOM 862 C C . GLU A 1 105 ? -25.773 6.669 42.008 1.00 53.28 105 GLU A C 1
ATOM 864 O O . GLU A 1 105 ? -26.277 7.128 40.986 1.00 53.28 105 GLU A O 1
ATOM 869 N N . ARG A 1 106 ? -26.492 6.110 42.988 1.00 50.19 106 ARG A N 1
ATOM 870 C CA . ARG A 1 106 ? -27.832 6.535 43.434 1.00 50.19 106 ARG A CA 1
ATOM 871 C C . ARG A 1 106 ? -28.294 5.631 44.573 1.00 50.19 106 ARG A C 1
ATOM 873 O O . ARG A 1 106 ? -29.011 4.657 44.376 1.00 50.19 106 ARG A O 1
ATOM 880 N N . SER A 1 107 ? -27.871 5.960 45.786 1.00 51.75 107 SER A N 1
ATOM 881 C CA . SER A 1 107 ? -28.586 5.585 47.008 1.00 51.75 107 SER A CA 1
ATOM 882 C C . SER A 1 107 ? -28.224 6.576 48.101 1.00 51.75 107 SER A C 1
ATOM 884 O O . SER A 1 107 ? -27.255 6.383 48.824 1.00 51.75 107 SER A O 1
ATOM 886 N N . ALA A 1 108 ? -28.985 7.666 48.141 1.00 42.81 108 ALA A N 1
ATOM 887 C CA . ALA A 1 108 ? -29.298 8.437 49.339 1.00 42.81 108 ALA A CA 1
ATOM 888 C C . ALA A 1 108 ? -30.394 9.448 48.960 1.00 42.81 108 ALA A C 1
ATOM 890 O O . ALA A 1 108 ? -30.107 10.577 48.565 1.00 42.81 108 ALA A O 1
ATOM 891 N N . LEU A 1 109 ? -31.647 8.994 49.001 1.00 49.38 109 LEU A N 1
ATOM 892 C CA . LEU A 1 109 ? -32.764 9.830 49.440 1.00 49.38 109 LEU A CA 1
ATOM 893 C C . LEU A 1 109 ? -33.141 9.346 50.837 1.00 49.38 109 LEU A C 1
ATOM 895 O O . LEU A 1 109 ? -33.116 8.107 51.023 1.00 49.38 109 LEU A O 1
#

Foldseek 3Di:
DADDPPDALVRLVVVLVVVVVVVVVPDPDDDPDVVVVVVVVVVVQVVSLCVSLVRDDPVCVVVSVCVVPVPDPQGSVRSSVSVNVVRVVVVVVVVVVVPPDPPDDDDDD

Secondary structure (DSSP, 8-state):
-PPPTT--HHHHHHHHHHHHHHHHHT-----S-HHHHHHHHHHHHHHHHHHHHHTS-GGGHHHHHHHHHS-S---HHHHHHHHHHHHHHHHHHHHTTSS----------

Radius of gyration: 20.69 Å; Cα contacts (8 Å, |Δi|>4): 31; chains: 1; bounding box: 50×17×74 Å

Organism: NCBI:txid210225

Mean predicted aligned error: 9.91 Å

pLDDT: mean 81.54, std 15.67, range [42.81, 94.62]

Sequence (109 aa):
MVFDKGTSVVDYYGALKAKWEELDYHSDIPWHCPQDQALHVAQEWQNRVFLFLAGLNYEFEGVRSQILNSGEVSSIEDVYSCIEKEEQRRLVTNEGKRDLVPYHERSAL

Solvent-accessible surface area (backbone atoms only — not comparable to full-atom values): 6816 Å² total; per-residue (Å²): 128,73,65,58,97,84,64,52,68,67,58,52,52,50,56,51,49,55,52,49,52,54,51,59,72,69,58,84,75,87,73,91,44,75,67,60,48,53,52,48,53,53,50,52,51,49,51,53,44,50,53,54,61,70,31,51,60,78,86,48,47,68,60,50,52,50,58,73,67,62,81,59,94,67,50,65,67,54,50,48,53,52,53,46,53,52,51,53,54,48,54,57,58,59,54,66,59,72,76,69,73,88,88,77,90,87,88,85,130